Protein AF-L9X088-F1 (afdb_monomer)

Solvent-accessible surface area (backbone atoms only — not comparable to full-atom values): 9930 Å² total; per-residue (Å²): 136,89,83,81,88,82,87,82,79,83,77,86,80,73,77,78,79,77,73,76,74,85,72,82,76,83,83,79,83,68,54,55,69,70,27,63,64,15,52,52,66,61,64,63,47,77,47,45,64,92,79,31,53,67,42,64,57,61,95,87,81,44,58,22,29,28,39,43,80,44,83,53,35,42,53,40,71,59,47,96,81,62,64,67,51,71,48,74,78,41,58,51,56,55,102,59,79,40,50,75,49,55,49,75,40,82,91,76,37,30,35,34,36,34,35,34,35,52,22,42,60,53,92,91,45,103,49,50,49,55,37,37,72,48,75,51,68,39,48,42,29,39,34,33,34,50,100,88,50,78,47,80,47,77,47,71,35,31,42,30,28,43,56,114

Secondary structure (DSSP, 8-state):
---------------------------PPPPGGGSSEEEEE-SEEEE-GGGSEEEEE-TTT-EEEEEEEEEEEEEEE-SSS---EEEEEEEE--SSSSEEEEEEETTTTEEEEEEEEEEEE-TT--SEEEEPPEEEEEEEEEEEE-SS-EEEEEEEEEEEE---

Organism: NCBI:txid1227499

Radius of gyration: 28.18 Å; Cα contacts (8 Å, |Δi|>4): 326; chains: 1; bounding box: 99×40×54 Å

pLDDT: mean 83.47, std 14.55, range [42.59, 96.75]

Nearest PDB structures (foldseek):
  3mvs-assembly1_A  TM=4.705E-01  e=1.121E-01  Mus musculus
  3j9f-assembly1_9  TM=4.957E-01  e=3.262E-01  Homo sapiens
  8q8h-assembly1_D  TM=3.416E-01  e=3.828E-01  Niabella aurantiaca DSM 17617
  3j8f-assembly1_7  TM=4.823E-01  e=2.615E+00  Homo sapiens

Structure (mmCIF, N/CA/C/O backbone):
data_AF-L9X088-F1
#
_entry.id   AF-L9X088-F1
#
loop_
_atom_site.group_PDB
_atom_site.id
_atom_site.type_symbol
_atom_site.label_atom_id
_atom_site.label_alt_id
_atom_site.label_comp_id
_atom_site.label_asym_id
_atom_site.label_entity_id
_atom_site.label_seq_id
_atom_site.pdbx_PDB_ins_code
_atom_site.Cartn_x
_atom_site.Cartn_y
_atom_site.Cartn_z
_atom_site.occupancy
_atom_site.B_iso_or_equiv
_atom_site.auth_seq_id
_atom_site.auth_comp_id
_atom_site.auth_asym_id
_atom_site.auth_atom_id
_atom_site.pdbx_PDB_model_num
ATOM 1 N N . MET A 1 1 ? -78.742 -28.841 10.821 1.00 42.59 1 MET A N 1
ATOM 2 C CA . MET A 1 1 ? -77.970 -28.050 9.841 1.00 42.59 1 MET A CA 1
ATOM 3 C C . MET A 1 1 ? -77.858 -26.651 10.437 1.00 42.59 1 MET A C 1
ATOM 5 O O . MET A 1 1 ? -78.825 -25.916 10.364 1.00 42.59 1 MET A O 1
ATOM 9 N N . LEU A 1 2 ? -76.967 -26.369 11.393 1.00 51.12 2 LEU A N 1
ATOM 10 C CA . LEU A 1 2 ? -75.492 -26.375 11.425 1.00 51.12 2 LEU A CA 1
ATOM 11 C C . LEU A 1 2 ? -74.878 -25.376 10.429 1.00 51.12 2 LEU A C 1
ATOM 13 O O . LEU A 1 2 ? -75.106 -25.527 9.232 1.00 51.12 2 LEU A O 1
ATOM 17 N N . ILE A 1 3 ? -74.070 -24.461 11.002 1.00 46.19 3 ILE A N 1
ATOM 18 C CA . ILE A 1 3 ? -73.019 -23.560 10.463 1.00 46.19 3 ILE A CA 1
ATOM 19 C C . ILE A 1 3 ? -73.383 -22.067 10.690 1.00 46.19 3 ILE A C 1
ATOM 21 O O . ILE A 1 3 ? -74.254 -21.540 10.012 1.00 46.19 3 ILE A O 1
ATOM 25 N N . PHE A 1 4 ? -72.990 -21.452 11.826 1.00 47.22 4 PHE A N 1
ATOM 26 C CA . PHE A 1 4 ? -71.693 -20.773 12.125 1.00 47.22 4 PHE A CA 1
ATOM 27 C C . PHE A 1 4 ? -71.444 -19.567 11.195 1.00 47.22 4 PHE A C 1
ATOM 29 O O . PHE A 1 4 ? -71.410 -19.744 9.989 1.00 47.22 4 PHE A O 1
ATOM 36 N N . GLY A 1 5 ? -71.425 -18.317 11.685 1.00 56.31 5 GLY A N 1
ATOM 37 C CA . GLY A 1 5 ? -70.244 -17.654 12.288 1.00 56.31 5 GLY A CA 1
ATOM 38 C C . GLY A 1 5 ? -69.402 -17.013 11.162 1.00 56.31 5 GLY A C 1
ATOM 39 O O . GLY A 1 5 ? -69.193 -17.654 10.150 1.00 56.31 5 GLY A O 1
ATOM 40 N N . ALA A 1 6 ? -68.910 -15.777 11.173 1.00 54.72 6 ALA A N 1
ATOM 41 C CA . ALA A 1 6 ? -68.511 -14.885 12.244 1.00 54.72 6 ALA A CA 1
ATOM 42 C C . ALA A 1 6 ? -68.543 -13.430 11.731 1.00 54.72 6 ALA A C 1
ATOM 44 O O . ALA A 1 6 ? -68.190 -13.151 10.586 1.00 54.72 6 ALA A O 1
ATOM 45 N N . LEU A 1 7 ? -68.949 -12.505 12.599 1.00 56.19 7 LEU A N 1
ATOM 46 C CA . LEU A 1 7 ? -68.828 -11.065 12.394 1.00 56.19 7 LEU A CA 1
ATOM 47 C C . LEU A 1 7 ? -67.427 -10.655 12.879 1.00 56.19 7 LEU A C 1
ATOM 49 O O . LEU A 1 7 ? -67.175 -10.644 14.082 1.00 56.19 7 LEU A O 1
ATOM 53 N N . VAL A 1 8 ? -66.500 -10.386 11.959 1.00 59.97 8 VAL A N 1
ATOM 54 C CA . VAL A 1 8 ? -65.145 -9.926 12.301 1.00 59.97 8 VAL A CA 1
ATOM 55 C C . VAL A 1 8 ? -65.194 -8.419 12.553 1.00 59.97 8 VAL A C 1
ATOM 57 O O . VAL A 1 8 ? -65.245 -7.620 11.622 1.00 59.97 8 VAL A O 1
ATOM 60 N N . LEU A 1 9 ? -65.202 -8.032 13.828 1.00 54.19 9 LEU A N 1
ATOM 61 C CA . LEU A 1 9 ? -64.927 -6.665 14.265 1.00 54.19 9 LEU A CA 1
ATOM 62 C C . LEU A 1 9 ? -63.411 -6.448 14.238 1.00 54.19 9 LEU A C 1
ATOM 64 O O . LEU A 1 9 ? -62.701 -6.861 15.153 1.00 54.19 9 LEU A O 1
ATOM 68 N N . VAL A 1 10 ? -62.913 -5.800 13.185 1.00 57.94 10 VAL A N 1
ATOM 69 C CA . VAL A 1 10 ? -61.545 -5.270 13.152 1.00 57.94 10 VAL A CA 1
ATOM 70 C C . VAL A 1 10 ? -61.537 -3.967 13.950 1.00 57.94 10 VAL A C 1
ATOM 72 O O . VAL A 1 10 ? -61.790 -2.892 13.416 1.00 57.94 10 VAL A O 1
ATOM 75 N N . ALA A 1 11 ? -61.290 -4.063 15.254 1.00 58.06 11 ALA A N 1
ATOM 76 C CA . ALA A 1 11 ? -60.906 -2.916 16.066 1.00 58.06 11 ALA A CA 1
ATOM 77 C C . ALA A 1 11 ? -59.384 -2.742 15.951 1.00 58.06 11 ALA A C 1
ATOM 79 O O . ALA A 1 11 ? -58.620 -3.332 16.711 1.00 58.06 11 ALA A O 1
ATOM 80 N N . SER A 1 12 ? -58.932 -1.957 14.971 1.00 55.16 12 SER A N 1
ATOM 81 C CA . SER A 1 12 ? -57.536 -1.519 14.876 1.00 55.16 12 SER A CA 1
ATOM 82 C C . SER A 1 12 ? -57.287 -0.373 15.864 1.00 55.16 12 SER A C 1
ATOM 84 O O . SER A 1 12 ? -57.203 0.791 15.482 1.00 55.16 12 SER A O 1
ATOM 86 N N . SER A 1 13 ? -57.208 -0.683 17.155 1.00 60.25 13 SER A N 1
ATOM 87 C CA . SER A 1 13 ? -56.746 0.261 18.180 1.00 60.25 13 SER A CA 1
ATOM 88 C C . SER A 1 13 ? -55.368 -0.165 18.672 1.00 60.25 13 SER A C 1
ATOM 90 O O . SER A 1 13 ? -55.194 -0.588 19.810 1.00 60.25 13 SER A O 1
ATOM 92 N N . GLY A 1 14 ? -54.400 -0.091 17.767 1.00 53.75 14 GLY A N 1
ATOM 93 C CA . GLY A 1 14 ? -52.979 -0.111 18.081 1.00 53.75 14 GLY A CA 1
ATOM 94 C C . GLY A 1 14 ? -52.375 1.171 17.538 1.00 53.75 14 GLY A C 1
ATOM 95 O O . GLY A 1 14 ? -51.671 1.145 16.536 1.00 53.75 14 GLY A O 1
ATOM 96 N N . ALA A 1 15 ? -52.740 2.306 18.136 1.00 61.72 15 ALA A N 1
ATOM 97 C CA . ALA A 1 15 ? -51.960 3.518 17.977 1.00 61.72 15 ALA A CA 1
ATOM 98 C C . ALA A 1 15 ? -50.580 3.199 18.556 1.00 61.72 15 ALA A C 1
ATOM 100 O O . ALA A 1 15 ? -50.445 3.011 19.764 1.00 61.72 15 ALA A O 1
ATOM 101 N N . PHE A 1 16 ? -49.584 3.048 17.687 1.00 59.62 16 PHE A N 1
ATOM 102 C CA . PHE A 1 16 ? -48.200 3.142 18.111 1.00 59.62 16 PHE A CA 1
ATOM 103 C C . PHE A 1 16 ? -48.039 4.559 18.645 1.00 59.62 16 PHE A C 1
ATOM 105 O O . PHE A 1 16 ? -47.981 5.522 17.882 1.00 59.62 16 PHE A O 1
ATOM 112 N N . ASP A 1 17 ? -48.080 4.682 19.967 1.00 52.75 17 ASP A N 1
ATOM 113 C CA . ASP A 1 17 ? -47.641 5.871 20.669 1.00 52.75 17 ASP A CA 1
ATOM 114 C C . ASP A 1 17 ? -46.130 5.947 20.444 1.00 52.75 17 ASP A C 1
ATOM 116 O O . ASP A 1 17 ? -45.329 5.368 21.180 1.00 52.75 17 ASP A O 1
ATOM 120 N N . ALA A 1 18 ? -45.753 6.555 19.316 1.00 56.19 18 ALA A N 1
ATOM 121 C CA . ALA A 1 18 ? -44.396 6.958 19.011 1.00 56.19 18 ALA A CA 1
ATOM 122 C C . ALA A 1 18 ? -44.032 8.073 19.991 1.00 56.19 18 ALA A C 1
ATOM 124 O O . ALA A 1 18 ? -43.968 9.252 19.653 1.00 56.19 18 ALA A O 1
ATOM 125 N N . THR A 1 19 ? -43.807 7.682 21.240 1.00 57.34 19 THR A N 1
ATOM 126 C CA . THR A 1 19 ? -42.997 8.452 22.164 1.00 57.34 19 THR A CA 1
ATOM 127 C C . THR A 1 19 ? -41.610 8.447 21.547 1.00 57.34 19 THR A C 1
ATOM 129 O O . THR A 1 19 ? -40.842 7.500 21.702 1.00 57.34 19 THR A O 1
ATOM 132 N N . SER A 1 20 ? -41.333 9.474 20.740 1.00 58.06 20 SER A N 1
ATOM 133 C CA . SER A 1 20 ? -40.011 9.754 20.209 1.00 58.06 20 SER A CA 1
ATOM 134 C C . SER A 1 20 ? -39.110 10.028 21.409 1.00 58.06 20 SER A C 1
ATOM 136 O O . SER A 1 20 ? -39.004 11.154 21.895 1.00 58.06 20 SER A O 1
ATOM 138 N N . ALA A 1 21 ? -38.528 8.969 21.963 1.00 65.62 21 ALA A N 1
ATOM 139 C CA . ALA A 1 21 ? -37.384 9.096 22.831 1.00 65.62 21 ALA A CA 1
ATOM 140 C C . ALA A 1 21 ? -36.287 9.686 21.949 1.00 65.62 21 ALA A C 1
ATOM 142 O O . ALA A 1 21 ? -35.750 9.000 21.082 1.00 65.62 21 ALA A O 1
ATOM 143 N N . ASP A 1 22 ? -36.049 10.981 22.127 1.00 60.69 22 ASP A N 1
ATOM 144 C CA . ASP A 1 22 ? -35.014 11.758 21.461 1.00 60.69 22 ASP A CA 1
ATOM 145 C C . ASP A 1 22 ? -33.649 11.238 21.933 1.00 60.69 22 ASP A C 1
ATOM 147 O O . ASP A 1 22 ? -33.023 11.740 22.863 1.00 60.69 22 ASP A O 1
ATOM 151 N N . ARG A 1 23 ? -33.261 10.090 21.380 1.00 66.25 23 ARG A N 1
ATOM 152 C CA . ARG A 1 23 ? -31.938 9.495 21.504 1.00 66.25 23 ARG A CA 1
ATOM 153 C C . ARG A 1 23 ? -31.202 9.839 20.222 1.00 66.25 23 ARG A C 1
ATOM 155 O O . ARG A 1 23 ? -30.965 8.971 19.388 1.00 66.25 23 ARG A O 1
ATOM 162 N N . GLY A 1 24 ? -30.917 11.125 20.041 1.00 68.31 24 GLY A N 1
ATOM 163 C CA . GLY A 1 24 ? -29.976 11.560 19.022 1.00 68.31 24 GLY A CA 1
ATOM 164 C C . GLY A 1 24 ? -28.621 10.939 19.336 1.00 68.31 24 GLY A C 1
ATOM 165 O O . GLY A 1 24 ? -27.978 11.318 20.311 1.00 68.31 24 GLY A O 1
ATOM 166 N N . VAL A 1 25 ? -28.219 9.942 18.554 1.00 76.50 25 VAL A N 1
ATOM 167 C CA . VAL A 1 25 ? -26.835 9.476 18.530 1.00 76.50 25 VAL A CA 1
ATOM 168 C C . VAL A 1 25 ? -26.123 10.389 17.542 1.00 76.50 25 VAL A C 1
ATOM 170 O O . VAL A 1 25 ? -26.470 10.408 16.361 1.00 76.50 25 VAL A O 1
ATOM 173 N N . GLY A 1 26 ? -25.200 11.211 18.039 1.00 73.38 26 GLY A N 1
ATOM 174 C CA . GLY A 1 26 ? -24.280 11.940 17.175 1.00 73.38 26 GLY A CA 1
ATOM 175 C C . GLY A 1 26 ? -23.312 10.934 16.572 1.00 73.38 26 GLY A C 1
ATOM 176 O O . GLY A 1 26 ? -22.634 10.231 17.316 1.00 73.38 26 GLY A O 1
ATOM 177 N N . ILE A 1 27 ? -23.303 10.822 15.248 1.00 74.75 27 ILE A N 1
ATOM 178 C CA . ILE A 1 27 ? -22.261 10.094 14.529 1.00 74.75 27 ILE A CA 1
ATOM 179 C C . ILE A 1 27 ? -21.203 11.138 14.198 1.00 74.75 27 ILE A C 1
ATOM 181 O O . ILE A 1 27 ? -21.466 12.060 13.426 1.00 74.75 27 ILE A O 1
ATOM 185 N N . GLU A 1 28 ? -20.046 11.021 14.832 1.00 79.31 28 GLU A N 1
ATOM 186 C CA . GLU A 1 28 ? -18.859 11.796 14.494 1.00 79.31 28 GLU A CA 1
ATOM 187 C C . GLU A 1 28 ? -17.928 10.877 13.702 1.00 79.31 28 GLU A C 1
ATOM 189 O O . GLU A 1 28 ? -17.741 9.716 14.059 1.00 79.31 28 GLU A O 1
ATOM 194 N N . THR A 1 29 ? -17.410 11.373 12.583 1.00 83.56 29 THR A N 1
ATOM 195 C CA . THR A 1 29 ? -16.406 10.672 11.777 1.00 83.56 29 THR A CA 1
ATOM 196 C C . THR A 1 29 ? -15.025 11.095 12.261 1.00 83.56 29 THR A C 1
ATOM 198 O O . THR A 1 29 ? -14.762 12.298 12.329 1.00 83.56 29 THR A O 1
ATOM 201 N N . ALA A 1 30 ? -14.163 10.135 12.586 1.00 85.44 30 ALA A N 1
ATOM 202 C CA . ALA A 1 30 ? -12.740 10.383 12.813 1.00 85.44 30 ALA A CA 1
ATOM 203 C C . ALA A 1 30 ? -11.991 10.455 11.470 1.00 85.44 30 ALA A C 1
ATOM 205 O O . ALA A 1 30 ? -12.478 9.933 10.464 1.00 85.44 30 ALA A O 1
ATOM 206 N N . SER A 1 31 ? -10.842 11.130 11.450 1.00 88.56 31 SER A N 1
ATOM 207 C CA . SER A 1 31 ? -9.847 11.009 10.377 1.00 88.56 31 SER A CA 1
ATOM 208 C C . SER A 1 31 ? -9.211 9.617 10.399 1.00 88.56 31 SER A C 1
ATOM 210 O O . SER A 1 31 ? -9.257 8.936 11.422 1.00 88.56 31 SER A O 1
ATOM 212 N N . ASP A 1 32 ? -8.598 9.214 9.284 1.00 88.38 32 ASP A N 1
ATOM 213 C CA . ASP A 1 32 ? -7.923 7.914 9.164 1.00 88.38 32 ASP A CA 1
ATOM 214 C C . ASP A 1 32 ? -6.831 7.727 10.228 1.00 88.38 32 ASP A C 1
ATOM 216 O O . ASP A 1 32 ? -6.711 6.638 10.763 1.00 88.38 32 ASP A O 1
ATOM 220 N N . GLU A 1 33 ? -6.108 8.784 10.608 1.00 86.62 33 GLU A N 1
ATOM 221 C CA . GLU A 1 33 ? -5.083 8.754 11.669 1.00 86.62 33 GLU A CA 1
ATOM 222 C C . GLU A 1 33 ? -5.656 8.547 13.087 1.00 86.62 33 GLU A C 1
ATOM 224 O O . GLU A 1 33 ? -5.001 7.958 13.942 1.00 86.62 33 GLU A O 1
ATOM 229 N N . ASP A 1 34 ? -6.893 8.998 13.330 1.00 87.50 34 ASP A N 1
ATOM 230 C CA . ASP A 1 34 ? -7.561 8.966 14.642 1.00 87.50 34 ASP A CA 1
ATOM 231 C C . ASP A 1 34 ? -8.621 7.848 14.740 1.00 87.50 34 ASP A C 1
ATOM 233 O O . ASP A 1 34 ? -9.347 7.736 15.737 1.00 87.50 34 ASP A O 1
ATOM 237 N N . ALA A 1 35 ? -8.770 7.033 13.694 1.00 92.25 35 ALA A N 1
ATOM 238 C CA . ALA A 1 35 ? -9.654 5.877 13.698 1.00 92.25 35 ALA A CA 1
ATOM 239 C C . ALA A 1 35 ? -9.114 4.781 14.633 1.00 92.25 35 ALA A C 1
ATOM 241 O O . ALA A 1 35 ? -7.953 4.798 15.033 1.00 92.25 35 ALA A O 1
ATOM 242 N N . LEU A 1 36 ? -9.961 3.804 14.987 1.00 92.50 36 LEU A N 1
ATOM 243 C CA . LEU A 1 36 ? -9.540 2.657 15.811 1.00 92.50 36 LEU A CA 1
ATOM 244 C C . LEU A 1 36 ? -8.382 1.878 15.170 1.00 92.50 36 LEU A C 1
ATOM 246 O O . LEU A 1 36 ? -7.510 1.395 15.885 1.00 92.50 36 LEU A O 1
ATOM 250 N N . LEU A 1 37 ? -8.381 1.805 13.840 1.00 94.69 37 LEU A N 1
ATOM 251 C CA . LEU A 1 37 ? -7.235 1.412 13.039 1.00 94.69 37 LEU A CA 1
ATOM 252 C C . LEU A 1 37 ? -6.749 2.653 12.285 1.00 94.69 37 LEU A C 1
ATOM 254 O O . LEU A 1 37 ? -7.415 3.102 11.353 1.00 94.69 37 LEU A O 1
ATOM 258 N N . GLY A 1 38 ? -5.633 3.208 12.744 1.00 95.12 38 GLY A N 1
ATOM 259 C CA . GLY A 1 38 ? -4.921 4.317 12.131 1.00 95.12 38 GLY A CA 1
ATOM 260 C C . GLY A 1 38 ? -4.286 3.908 10.805 1.00 95.12 38 GLY A C 1
ATOM 261 O O . GLY A 1 38 ? -3.682 2.838 10.732 1.00 95.12 38 GLY A O 1
ATOM 262 N N . LEU A 1 39 ? -4.403 4.748 9.774 1.00 95.94 39 LEU A N 1
ATOM 263 C CA . LEU A 1 39 ? -3.722 4.558 8.488 1.00 95.94 39 LEU A CA 1
ATOM 264 C C . LEU A 1 39 ? -2.866 5.786 8.147 1.00 95.94 39 LEU A C 1
ATOM 266 O O . LEU A 1 39 ? -3.384 6.903 8.099 1.00 95.94 39 LEU A O 1
ATOM 270 N N . GLU A 1 40 ? -1.589 5.571 7.837 1.00 96.06 40 GLU A N 1
ATOM 271 C CA . GLU A 1 40 ? -0.693 6.576 7.251 1.00 96.06 40 GLU A CA 1
ATOM 272 C C . GLU A 1 40 ? -0.213 6.075 5.883 1.00 96.06 40 GLU A C 1
ATOM 274 O O . GLU A 1 40 ? 0.401 5.015 5.783 1.00 96.06 40 GLU A O 1
ATOM 279 N N . TYR A 1 41 ? -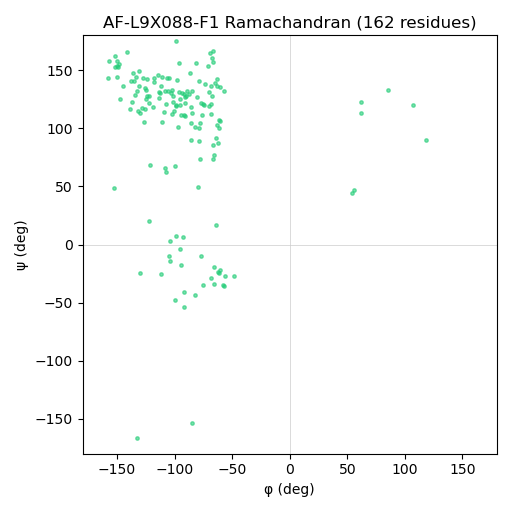0.535 6.811 4.817 1.00 95.38 41 TYR A N 1
ATOM 280 C CA . TYR A 1 41 ? -0.183 6.448 3.443 1.00 95.38 41 TYR A CA 1
ATOM 281 C C . TYR A 1 41 ? -0.152 7.676 2.534 1.00 95.38 41 TYR A C 1
ATOM 283 O O . TYR A 1 41 ? -0.804 8.689 2.810 1.00 95.38 41 TYR A O 1
ATOM 291 N N . ASP A 1 42 ? 0.567 7.560 1.420 1.00 95.94 42 ASP A N 1
ATOM 292 C CA . ASP A 1 42 ? 0.499 8.524 0.330 1.00 95.94 42 ASP A CA 1
ATOM 293 C C . ASP A 1 42 ? -0.537 8.058 -0.705 1.00 95.94 42 ASP A C 1
ATOM 295 O O . ASP A 1 42 ? -0.498 6.938 -1.205 1.00 95.94 42 ASP A O 1
ATOM 299 N N . GLU A 1 43 ? -1.456 8.941 -1.108 1.00 94.12 43 GLU A N 1
ATOM 300 C CA . GLU A 1 43 ? -2.447 8.614 -2.152 1.00 94.12 43 GLU A CA 1
ATOM 301 C C . GLU A 1 43 ? -1.786 8.264 -3.500 1.00 94.12 43 GLU A C 1
ATOM 303 O O . GLU A 1 43 ? -2.400 7.649 -4.377 1.00 94.12 43 GLU A O 1
ATOM 308 N N . THR A 1 44 ? -0.546 8.715 -3.716 1.00 96.38 44 THR A N 1
ATOM 309 C CA . THR A 1 44 ? 0.209 8.481 -4.947 1.00 96.38 44 THR A CA 1
ATOM 310 C C . THR A 1 44 ? 1.671 8.164 -4.661 1.00 96.38 44 THR A C 1
ATOM 312 O O . THR A 1 44 ? 2.424 9.042 -4.239 1.00 96.38 44 THR A O 1
ATOM 315 N N . HIS A 1 45 ? 2.094 6.953 -5.018 1.00 95.50 45 HIS A N 1
ATOM 316 C CA . HIS A 1 45 ? 3.483 6.509 -4.973 1.00 95.50 45 HIS A CA 1
ATOM 317 C C . HIS A 1 45 ? 4.143 6.686 -6.342 1.00 95.50 45 HIS A C 1
ATOM 319 O O . HIS A 1 45 ? 3.651 6.208 -7.366 1.00 95.50 45 HIS A O 1
ATOM 325 N N . GLN A 1 46 ? 5.266 7.404 -6.365 1.00 96.00 46 GLN A N 1
ATOM 326 C CA . GLN A 1 46 ? 6.029 7.680 -7.581 1.00 96.00 46 GLN A CA 1
ATOM 327 C C . GLN A 1 46 ? 7.257 6.776 -7.648 1.00 96.00 46 GLN A C 1
ATOM 329 O O . GLN A 1 46 ? 8.211 6.953 -6.894 1.00 96.00 46 GLN A O 1
ATOM 334 N N . LEU A 1 47 ? 7.250 5.856 -8.606 1.00 95.25 47 LEU A N 1
ATOM 335 C CA . LEU A 1 47 ? 8.339 4.936 -8.890 1.00 95.25 47 LEU A CA 1
ATOM 336 C C . LEU A 1 47 ? 9.259 5.572 -9.932 1.00 95.25 47 LEU A C 1
ATOM 338 O O . LEU A 1 47 ? 8.879 5.765 -11.088 1.00 95.25 47 LEU A O 1
ATOM 342 N N . VAL A 1 48 ? 10.470 5.937 -9.520 1.00 94.56 48 VAL A N 1
ATOM 343 C CA . VAL A 1 48 ? 11.512 6.509 -10.390 1.00 94.56 48 VAL A CA 1
ATOM 344 C C . VAL A 1 48 ? 12.585 5.459 -10.664 1.00 94.56 48 VAL A C 1
ATOM 346 O O . VAL A 1 48 ? 12.926 4.682 -9.771 1.00 94.56 48 VAL A O 1
ATOM 349 N N . SER A 1 49 ? 13.150 5.411 -11.874 1.00 88.38 49 SER A N 1
ATOM 350 C CA . SER A 1 49 ? 14.113 4.354 -12.256 1.00 88.38 49 SER A CA 1
ATOM 351 C C . SER A 1 49 ? 15.330 4.262 -11.329 1.00 88.38 49 SER A C 1
ATOM 353 O O . SER A 1 49 ? 15.904 3.192 -11.158 1.00 88.38 49 SER A O 1
ATOM 355 N N . THR A 1 50 ? 15.716 5.370 -10.683 1.00 91.69 50 THR A N 1
ATOM 356 C CA . THR A 1 50 ? 16.877 5.429 -9.783 1.00 91.69 50 THR A CA 1
ATOM 357 C C . THR A 1 50 ? 16.714 4.582 -8.527 1.00 91.69 50 THR A C 1
ATOM 359 O O . THR A 1 50 ? 17.717 4.297 -7.872 1.00 91.69 50 THR A O 1
ATOM 362 N N . ASN A 1 51 ? 15.474 4.226 -8.186 1.00 89.31 51 ASN A N 1
ATOM 363 C CA . ASN A 1 51 ? 15.133 3.429 -7.012 1.00 89.31 51 ASN A CA 1
ATOM 364 C C . ASN A 1 51 ? 14.794 1.974 -7.371 1.00 89.31 51 ASN A C 1
ATOM 366 O O . ASN A 1 51 ? 14.759 1.141 -6.475 1.00 89.31 51 ASN A O 1
ATOM 370 N N . GLY A 1 52 ? 14.558 1.679 -8.654 1.00 88.19 52 GLY A N 1
ATOM 371 C CA . GLY A 1 52 ? 14.150 0.355 -9.118 1.00 88.19 52 GLY A CA 1
ATOM 372 C C . GLY A 1 52 ? 15.317 -0.491 -9.617 1.00 88.19 52 GLY A C 1
ATOM 373 O O . GLY A 1 52 ? 16.347 0.020 -10.071 1.00 88.19 52 GLY A O 1
ATOM 374 N N . GLU A 1 53 ? 15.140 -1.808 -9.592 1.00 91.19 53 GLU A N 1
ATOM 375 C CA . GLU A 1 53 ? 16.083 -2.753 -10.180 1.00 91.19 53 GLU A CA 1
ATOM 376 C C . GLU A 1 53 ? 15.655 -3.102 -11.607 1.00 91.19 53 GLU A C 1
ATOM 378 O O . GLU A 1 53 ? 14.638 -3.742 -11.858 1.00 91.19 53 GLU A O 1
ATOM 383 N N . GLY A 1 54 ? 16.439 -2.649 -12.585 1.00 88.00 54 GLY A N 1
ATOM 384 C CA . GLY A 1 54 ? 16.156 -2.913 -13.989 1.00 88.00 54 GLY A CA 1
ATOM 385 C C . GLY A 1 54 ? 16.472 -4.363 -14.382 1.00 88.00 54 GLY A C 1
ATOM 386 O O . GLY A 1 54 ? 17.632 -4.785 -14.355 1.00 88.00 54 GLY A O 1
ATOM 387 N N . SER A 1 55 ? 15.462 -5.097 -14.842 1.00 88.19 55 SER A N 1
ATOM 388 C CA . SER A 1 55 ? 15.544 -6.494 -15.271 1.00 88.19 55 SER A CA 1
ATOM 389 C C . SER A 1 55 ? 15.047 -6.655 -16.711 1.00 88.19 55 SER A C 1
ATOM 391 O O . SER A 1 55 ? 14.108 -5.998 -17.154 1.00 88.19 55 SER A O 1
ATOM 393 N N . CYS A 1 56 ? 15.690 -7.534 -17.483 1.00 86.12 56 CYS A N 1
ATOM 394 C CA . CYS A 1 56 ? 15.239 -7.901 -18.827 1.00 86.12 56 CYS A CA 1
ATOM 395 C C . CYS A 1 56 ? 15.155 -9.422 -18.927 1.00 86.12 56 CYS A C 1
ATOM 397 O O . CYS A 1 56 ? 16.174 -10.119 -18.845 1.00 86.12 56 CYS A O 1
ATOM 399 N N . THR A 1 57 ? 13.956 -9.954 -19.158 1.00 79.38 57 THR A N 1
ATOM 400 C CA . THR A 1 57 ? 13.746 -11.399 -19.282 1.00 79.38 57 THR A CA 1
ATOM 401 C C . THR A 1 57 ? 13.625 -11.787 -20.754 1.00 79.38 57 THR A C 1
ATOM 403 O O . THR A 1 57 ? 12.777 -11.287 -21.475 1.00 79.38 57 THR A O 1
ATOM 406 N N . GLY A 1 58 ? 14.480 -12.698 -21.240 1.00 68.00 58 GLY A N 1
ATOM 407 C CA . GLY A 1 58 ? 14.370 -13.279 -22.589 1.00 68.00 58 GLY A CA 1
ATOM 408 C C . GLY A 1 58 ? 15.418 -12.802 -23.607 1.00 68.00 58 GLY A C 1
ATOM 409 O O . GLY A 1 58 ? 15.498 -11.642 -23.985 1.00 68.00 58 GLY A O 1
ATOM 410 N N . PHE A 1 59 ? 16.200 -13.750 -24.135 1.00 53.88 59 PHE A N 1
ATOM 411 C CA . PHE A 1 59 ? 17.345 -13.488 -25.024 1.00 53.88 59 PHE A CA 1
ATOM 412 C C . PHE A 1 59 ? 16.965 -13.147 -26.486 1.00 53.88 59 PHE A C 1
ATOM 414 O O . PHE A 1 59 ? 17.838 -12.788 -27.271 1.00 53.88 59 PHE A O 1
ATOM 421 N N . ILE A 1 60 ? 15.691 -13.311 -26.891 1.00 57.72 60 ILE A N 1
ATOM 422 C CA . ILE A 1 60 ? 15.252 -13.171 -28.303 1.00 57.72 60 ILE A CA 1
ATOM 423 C C . ILE A 1 60 ? 14.025 -12.245 -28.504 1.00 57.72 60 ILE A C 1
ATOM 425 O O . ILE A 1 60 ? 13.866 -11.692 -29.586 1.00 57.72 60 ILE A O 1
ATOM 429 N N . ILE A 1 61 ? 13.163 -12.031 -27.506 1.00 63.22 61 ILE A N 1
ATOM 430 C CA . ILE A 1 61 ? 12.030 -11.075 -27.565 1.00 63.22 61 ILE A CA 1
ATOM 431 C C . ILE A 1 61 ? 11.738 -10.599 -26.134 1.00 63.22 61 ILE A C 1
ATOM 433 O O . ILE A 1 61 ? 10.627 -10.751 -25.637 1.00 63.22 61 ILE A O 1
ATOM 437 N N . GLY A 1 62 ? 12.777 -10.189 -25.409 1.00 64.44 62 GLY A N 1
ATOM 438 C CA . GLY A 1 62 ? 12.623 -9.928 -23.985 1.00 64.44 62 GLY A CA 1
ATOM 439 C C . GLY A 1 62 ? 11.857 -8.646 -23.691 1.00 64.44 62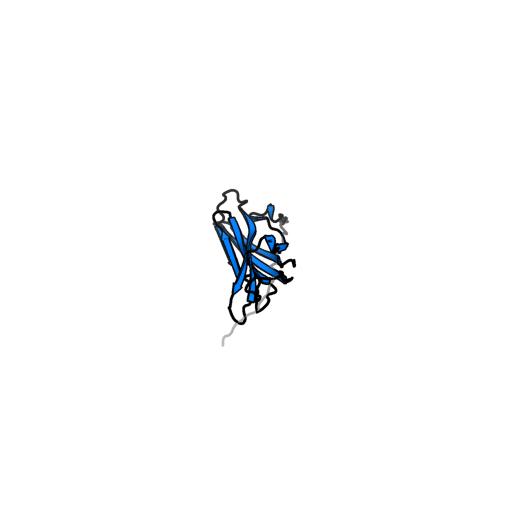 GLY A C 1
ATOM 440 O O . GLY A 1 62 ? 12.088 -7.637 -24.361 1.00 64.44 62 GLY A O 1
ATOM 441 N N . SER A 1 63 ? 10.961 -8.695 -22.706 1.00 83.25 63 SER A N 1
ATOM 442 C CA . SER A 1 63 ? 10.450 -7.502 -22.035 1.00 83.25 63 SER A CA 1
ATOM 443 C C . SER A 1 63 ? 11.493 -7.038 -21.019 1.00 83.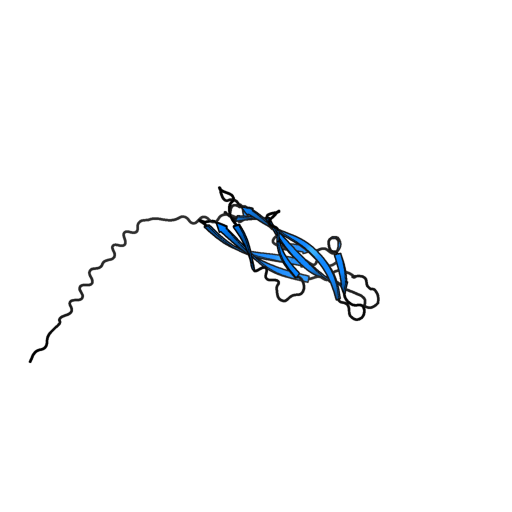25 63 SER A C 1
ATOM 445 O O . SER A 1 63 ? 12.169 -7.850 -20.379 1.00 83.25 63 SER A O 1
ATOM 447 N N . CYS A 1 64 ? 11.663 -5.724 -20.922 1.00 89.88 64 CYS A N 1
ATOM 448 C CA . CYS A 1 64 ? 12.444 -5.097 -19.869 1.00 89.88 64 CYS A CA 1
ATOM 449 C C . CYS A 1 64 ? 11.485 -4.341 -18.959 1.00 89.88 64 CYS A C 1
ATOM 451 O O . CYS A 1 64 ? 10.506 -3.762 -19.437 1.00 89.88 64 CYS A O 1
ATOM 453 N N . ALA A 1 65 ? 11.790 -4.337 -17.673 1.00 92.88 65 ALA A N 1
ATOM 454 C CA . ALA A 1 65 ? 11.039 -3.601 -16.681 1.00 92.88 65 ALA A CA 1
ATOM 455 C C . ALA A 1 65 ? 11.936 -3.215 -15.501 1.00 92.88 65 ALA A C 1
ATOM 457 O O . ALA A 1 65 ? 13.021 -3.774 -15.333 1.00 92.88 65 ALA A O 1
ATOM 458 N N . PHE A 1 66 ? 11.486 -2.248 -14.715 1.00 94.00 66 PHE A N 1
ATOM 459 C CA . PHE A 1 66 ? 12.057 -1.916 -13.417 1.00 94.00 66 PHE A CA 1
ATOM 460 C C . PHE A 1 66 ? 11.181 -2.519 -12.331 1.00 94.00 66 PHE A C 1
ATOM 462 O O . PHE A 1 66 ? 9.968 -2.327 -12.352 1.00 94.00 66 PHE A O 1
ATOM 469 N N . GLU A 1 67 ? 11.796 -3.259 -11.422 1.00 94.56 67 GLU A N 1
ATOM 470 C CA . GLU A 1 67 ? 11.136 -3.889 -10.281 1.00 94.56 67 GLU A CA 1
ATOM 471 C C . GLU A 1 67 ? 11.324 -3.016 -9.031 1.00 94.56 67 GLU A C 1
ATOM 473 O O . GLU A 1 67 ? 12.387 -2.412 -8.844 1.00 94.56 67 GLU A O 1
ATOM 478 N N . TYR A 1 68 ? 10.282 -2.932 -8.205 1.00 95.25 68 TYR A N 1
ATOM 479 C CA . TYR A 1 68 ? 10.215 -2.115 -6.994 1.00 95.25 68 TYR A CA 1
ATOM 480 C C . TYR A 1 68 ? 9.599 -2.906 -5.841 1.00 95.25 68 TYR A C 1
ATOM 482 O O . TYR A 1 68 ? 8.694 -3.711 -6.057 1.00 95.25 68 TYR A O 1
ATOM 490 N N . GLU A 1 69 ? 10.053 -2.610 -4.627 1.00 95.38 69 GLU A N 1
ATOM 491 C CA . GLU A 1 69 ? 9.453 -3.038 -3.361 1.00 95.38 69 GLU A CA 1
ATOM 492 C C . GLU A 1 69 ? 9.214 -1.769 -2.534 1.00 95.38 69 GLU A C 1
ATOM 494 O O . GLU A 1 69 ? 10.168 -1.048 -2.236 1.00 95.38 69 GLU A O 1
ATOM 499 N N . GLU A 1 70 ? 7.956 -1.453 -2.222 1.00 95.56 70 GLU A N 1
ATOM 500 C CA . GLU A 1 70 ? 7.589 -0.211 -1.528 1.00 95.56 70 GLU A CA 1
ATOM 501 C C . GLU A 1 70 ? 6.608 -0.467 -0.379 1.00 95.56 70 GLU A C 1
ATOM 503 O O . GLU A 1 70 ? 5.681 -1.274 -0.492 1.00 95.56 70 GLU A O 1
ATOM 508 N N . ASP A 1 71 ? 6.773 0.303 0.693 1.00 96.00 71 ASP A N 1
ATOM 509 C CA . ASP A 1 71 ? 5.810 0.419 1.786 1.00 96.00 71 ASP A CA 1
ATOM 510 C C . ASP A 1 71 ? 4.655 1.323 1.323 1.00 96.00 71 ASP A C 1
ATOM 512 O O . ASP A 1 71 ? 4.877 2.472 0.938 1.00 96.00 71 ASP A O 1
ATOM 516 N N . LEU A 1 72 ? 3.420 0.818 1.343 1.00 94.69 72 LEU A N 1
ATOM 517 C CA . LEU A 1 72 ? 2.237 1.535 0.851 1.00 94.69 72 LEU A CA 1
ATOM 518 C C . LEU A 1 72 ? 1.428 2.169 1.971 1.00 94.69 72 LEU A C 1
ATOM 520 O O . LEU A 1 72 ? 1.023 3.322 1.870 1.00 94.69 72 LEU A O 1
ATOM 524 N N . ILE A 1 73 ? 1.145 1.398 3.021 1.00 96.06 73 ILE A N 1
ATOM 525 C CA . ILE A 1 73 ? 0.290 1.836 4.126 1.00 96.06 73 ILE A CA 1
ATOM 526 C C . ILE A 1 73 ? 0.923 1.397 5.438 1.00 96.06 73 ILE A C 1
ATOM 528 O O . ILE A 1 73 ? 1.108 0.203 5.660 1.00 96.06 73 ILE A O 1
ATOM 532 N N . HIS A 1 74 ? 1.190 2.341 6.332 1.00 96.75 74 HIS A N 1
ATOM 533 C CA . HIS A 1 74 ? 1.516 2.052 7.724 1.00 96.75 74 HIS A CA 1
ATOM 534 C C . HIS A 1 74 ? 0.235 1.991 8.559 1.00 96.75 74 HIS A C 1
ATOM 536 O O . HIS A 1 74 ? -0.627 2.869 8.467 1.00 96.75 74 HIS A O 1
ATOM 542 N N . LEU A 1 75 ? 0.108 0.939 9.364 1.00 95.38 75 LEU A N 1
ATOM 543 C CA . LEU A 1 75 ? -1.072 0.635 10.166 1.00 95.38 75 LEU A CA 1
ATOM 544 C C . LEU A 1 75 ? -0.768 0.886 11.645 1.00 95.38 75 LE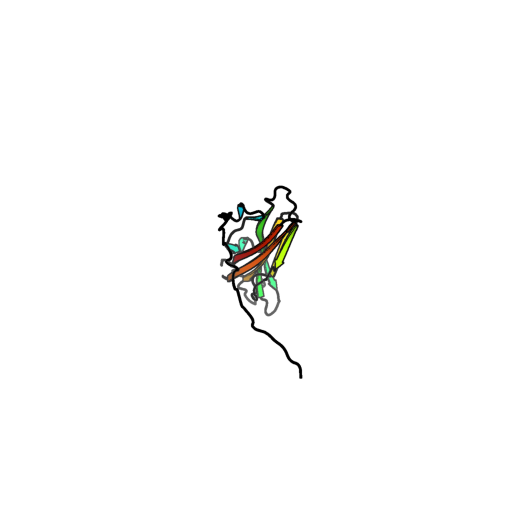U A C 1
ATOM 546 O O . LEU A 1 75 ? 0.239 0.412 12.173 1.00 95.38 75 LEU A O 1
ATOM 550 N N . GLU A 1 76 ? -1.659 1.588 12.341 1.00 95.25 76 GLU A N 1
ATOM 551 C CA . GLU A 1 76 ? -1.554 1.818 13.784 1.00 95.25 76 GLU A CA 1
ATOM 552 C C . GLU A 1 76 ? -2.799 1.308 14.519 1.00 95.25 76 GLU A C 1
ATOM 554 O O . GLU A 1 76 ? -3.916 1.755 14.281 1.00 95.25 76 GLU A O 1
ATOM 559 N N . ASP A 1 77 ? -2.621 0.383 15.465 1.00 93.44 77 ASP A N 1
ATOM 560 C CA . ASP A 1 77 ? -3.701 -0.005 16.373 1.00 93.44 77 ASP A CA 1
ATOM 561 C C . ASP A 1 77 ? -3.872 1.056 17.477 1.00 93.44 77 ASP A C 1
ATOM 563 O O . ASP A 1 77 ? -3.087 1.147 18.433 1.00 93.44 77 ASP A O 1
ATOM 567 N N . ASN A 1 78 ? -4.931 1.854 17.332 1.00 92.56 78 ASN A N 1
ATOM 568 C CA . ASN A 1 78 ? -5.312 2.928 18.245 1.00 92.56 78 ASN A CA 1
ATOM 569 C C . ASN A 1 78 ? -6.304 2.473 19.326 1.00 92.56 78 ASN A C 1
ATOM 571 O O . ASN A 1 78 ? -6.810 3.294 20.103 1.00 92.56 78 ASN A O 1
ATOM 575 N N . THR A 1 79 ? -6.607 1.176 19.416 1.00 90.19 79 THR A N 1
ATOM 576 C CA . THR A 1 79 ? -7.411 0.651 20.517 1.00 90.19 79 THR A CA 1
ATOM 577 C C . THR A 1 79 ? -6.661 0.767 21.845 1.00 90.19 79 THR A C 1
ATOM 579 O O . THR A 1 79 ? -5.434 0.859 21.926 1.00 90.19 79 THR A O 1
ATOM 582 N N . VAL A 1 80 ? -7.421 0.782 22.942 1.00 88.75 80 VAL A N 1
ATOM 583 C CA . VAL A 1 80 ? -6.843 0.900 24.289 1.00 88.75 80 VAL A CA 1
ATOM 584 C C . VAL A 1 80 ? -5.995 -0.326 24.640 1.00 88.75 80 VAL A C 1
ATOM 586 O O . VAL A 1 80 ? -5.002 -0.192 25.357 1.00 88.75 80 VAL A O 1
ATOM 589 N N . GLU A 1 81 ? -6.397 -1.504 24.160 1.00 88.38 81 GLU A N 1
ATOM 590 C CA . GLU A 1 81 ? -5.771 -2.787 24.493 1.00 88.38 81 GLU A CA 1
ATOM 591 C C . GLU A 1 81 ? -4.710 -3.222 23.472 1.00 88.38 81 GLU A C 1
ATOM 593 O O . GLU A 1 81 ? -3.822 -3.990 23.846 1.00 88.38 81 GLU A O 1
ATOM 598 N N . ARG A 1 82 ? -4.711 -2.632 22.265 1.00 85.38 82 ARG A N 1
ATOM 599 C CA . ARG A 1 82 ? -3.778 -2.922 21.164 1.00 85.38 82 ARG A CA 1
ATOM 600 C C . ARG A 1 82 ? -3.772 -4.396 20.767 1.00 85.38 82 ARG A C 1
ATOM 602 O O . ARG A 1 82 ? -2.718 -5.034 20.716 1.00 85.38 82 ARG A O 1
ATOM 609 N N . ASP A 1 83 ? -4.969 -4.939 20.618 1.00 90.62 83 ASP A N 1
ATOM 610 C CA . ASP A 1 83 ? -5.235 -6.353 20.400 1.00 90.62 83 ASP A CA 1
ATOM 611 C C . ASP A 1 83 ? -6.021 -6.620 19.111 1.00 90.62 83 ASP A C 1
ATOM 613 O O . ASP A 1 83 ? -6.627 -7.682 18.978 1.00 90.62 83 ASP A O 1
ATOM 617 N N . LEU A 1 84 ? -6.019 -5.675 18.164 1.00 91.94 84 LEU A N 1
ATOM 618 C CA . LEU A 1 84 ? -6.587 -5.922 16.848 1.00 91.94 84 LEU A CA 1
ATOM 619 C C . LEU A 1 84 ? -5.720 -6.931 16.090 1.00 91.94 84 LEU A C 1
ATOM 621 O O . LEU A 1 84 ? -4.549 -6.684 15.803 1.00 91.94 84 LEU A O 1
ATOM 625 N N . ASP A 1 85 ? -6.328 -8.050 15.708 1.00 93.50 85 ASP A N 1
ATOM 626 C CA . ASP A 1 85 ? -5.787 -8.925 14.676 1.00 93.50 85 ASP A CA 1
ATOM 627 C C . ASP A 1 85 ? -6.049 -8.251 13.324 1.00 93.50 85 ASP A C 1
ATOM 629 O O . ASP A 1 85 ? -7.205 -7.983 12.997 1.00 93.50 85 ASP A O 1
ATOM 633 N N . ILE A 1 86 ? -4.998 -7.959 12.555 1.00 94.00 86 ILE A N 1
ATOM 634 C CA . ILE A 1 86 ? -5.083 -7.261 11.263 1.00 94.00 86 ILE A CA 1
ATOM 635 C C . ILE A 1 86 ? -4.701 -8.226 10.139 1.00 94.00 86 ILE A C 1
ATOM 637 O O . ILE A 1 86 ? -3.731 -8.971 10.262 1.00 94.00 86 ILE A O 1
ATOM 641 N N . TRP A 1 87 ? -5.448 -8.223 9.037 1.00 93.75 87 TRP A N 1
ATOM 642 C CA . TRP A 1 87 ? -5.132 -9.012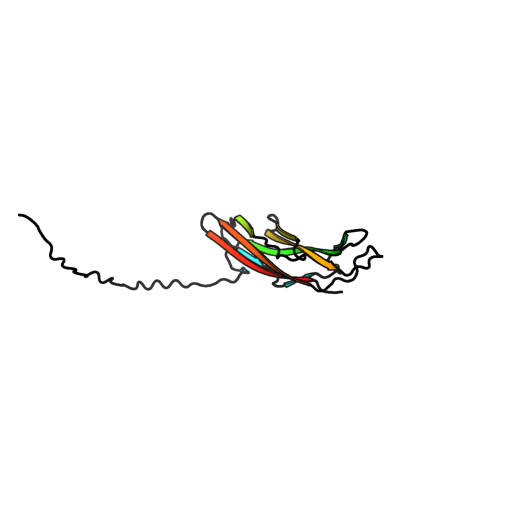 7.847 1.00 93.75 87 TRP A CA 1
ATOM 643 C C . TRP A 1 87 ? -5.635 -8.336 6.567 1.00 93.75 87 TRP A C 1
ATOM 645 O O . TRP A 1 87 ? -6.561 -7.525 6.580 1.00 93.75 87 TRP A O 1
ATOM 655 N N . LEU A 1 88 ? -5.034 -8.701 5.435 1.00 91.44 88 LEU A N 1
ATOM 656 C CA . LEU A 1 88 ? -5.528 -8.314 4.114 1.00 91.44 88 LEU A CA 1
ATOM 657 C C . LEU A 1 88 ? -6.687 -9.231 3.708 1.00 91.44 88 LEU A C 1
ATOM 659 O O . LEU A 1 88 ? -6.552 -10.457 3.739 1.00 91.44 88 LEU A O 1
ATOM 663 N N . GLU A 1 89 ? -7.826 -8.647 3.341 1.00 89.50 89 GLU A N 1
ATOM 664 C CA . GLU A 1 89 ? -8.961 -9.396 2.784 1.00 89.50 89 GLU A CA 1
ATOM 665 C C . GLU A 1 89 ? -8.784 -9.646 1.292 1.00 89.50 89 GLU A C 1
ATOM 667 O O . GLU A 1 89 ? -9.033 -10.755 0.813 1.00 89.50 89 GLU A O 1
ATOM 672 N N . ASP A 1 90 ? -8.336 -8.614 0.580 1.00 80.81 90 ASP A N 1
ATOM 673 C CA . ASP A 1 90 ? -8.018 -8.674 -0.836 1.00 80.81 90 ASP A CA 1
ATOM 674 C C . ASP A 1 90 ? -6.868 -7.712 -1.150 1.00 80.81 90 ASP A C 1
ATOM 676 O O . ASP A 1 90 ? -6.911 -6.518 -0.838 1.00 80.81 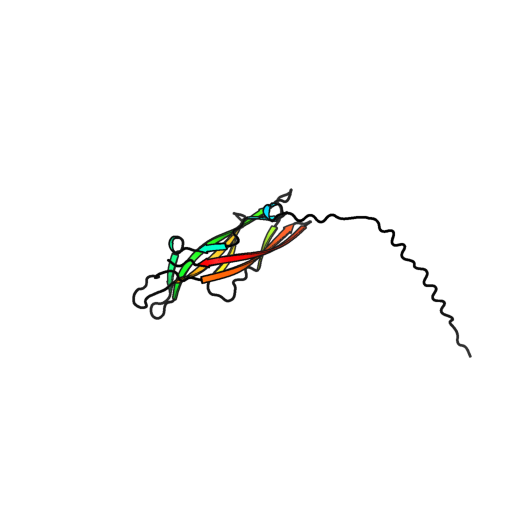90 ASP A O 1
ATOM 680 N N . GLY A 1 91 ? -5.826 -8.263 -1.763 1.00 63.03 91 GLY A N 1
ATOM 681 C CA . GLY A 1 91 ? -4.738 -7.524 -2.385 1.00 63.03 91 GLY A CA 1
ATOM 682 C C . GLY A 1 91 ? -4.905 -7.645 -3.889 1.00 63.03 91 GLY A C 1
ATOM 683 O O . GLY A 1 91 ? -4.103 -8.299 -4.549 1.00 63.03 91 GLY A O 1
ATOM 684 N N . THR A 1 92 ? -6.009 -7.135 -4.434 1.00 63.62 92 THR A N 1
ATOM 685 C CA . THR A 1 92 ? -6.252 -7.275 -5.870 1.00 63.62 92 THR A CA 1
ATOM 686 C C . THR A 1 92 ? -5.252 -6.433 -6.647 1.00 63.62 92 THR A C 1
ATOM 688 O O . THR A 1 92 ? -5.317 -5.203 -6.655 1.00 63.62 92 THR A O 1
ATOM 691 N N . THR A 1 93 ? -4.365 -7.116 -7.361 1.00 58.28 93 THR A N 1
ATOM 692 C CA . THR A 1 93 ? -3.669 -6.548 -8.506 1.00 58.28 93 THR A CA 1
ATOM 693 C C . THR A 1 93 ? -4.694 -6.388 -9.623 1.00 58.28 93 THR A C 1
ATOM 695 O O . THR A 1 93 ? -5.523 -7.274 -9.865 1.00 58.28 93 THR A O 1
ATOM 698 N N . SER A 1 94 ? -4.744 -5.213 -10.253 1.00 57.78 94 SER A N 1
ATOM 699 C CA . SER A 1 94 ? -5.621 -5.054 -11.410 1.00 57.78 94 SER A CA 1
ATOM 700 C C . SER A 1 94 ? -5.105 -5.945 -12.559 1.00 57.78 94 SER A C 1
ATOM 702 O O . SER A 1 94 ? -4.003 -6.479 -12.485 1.00 57.78 94 SER A O 1
ATOM 704 N N . ASP A 1 95 ? -5.890 -6.168 -13.623 1.00 58.94 95 ASP A N 1
ATOM 705 C CA . ASP A 1 95 ? -5.524 -7.042 -14.769 1.00 58.94 95 ASP A CA 1
ATOM 706 C C . ASP A 1 95 ? -4.292 -6.552 -15.589 1.00 58.94 95 ASP A C 1
ATOM 708 O O . ASP A 1 95 ? -4.103 -6.909 -16.758 1.00 58.94 95 ASP A O 1
ATOM 712 N N . THR A 1 96 ? -3.495 -5.655 -15.037 1.00 66.06 96 THR A N 1
ATOM 713 C CA . THR A 1 96 ? -2.338 -4.990 -15.628 1.00 66.06 96 THR A CA 1
ATOM 714 C C . THR A 1 96 ? -1.034 -5.669 -15.200 1.00 66.06 96 THR A C 1
ATOM 716 O O . THR A 1 96 ? -0.997 -6.599 -14.403 1.00 66.06 96 THR A O 1
ATOM 719 N N . GLU A 1 97 ? 0.070 -5.197 -15.774 1.00 78.00 97 GLU A N 1
ATOM 720 C CA . GLU A 1 97 ? 1.410 -5.737 -15.539 1.00 78.00 97 GLU A CA 1
ATOM 721 C C . GLU A 1 97 ? 2.214 -4.911 -14.512 1.00 78.00 97 GLU A C 1
ATOM 723 O O . GLU A 1 97 ? 3.407 -5.158 -14.381 1.00 78.00 97 GLU A O 1
ATOM 728 N N . ILE A 1 98 ? 1.619 -3.908 -13.834 1.00 81.38 98 ILE A N 1
ATOM 729 C CA . ILE A 1 98 ? 2.373 -3.019 -12.922 1.00 81.38 98 ILE A CA 1
ATOM 730 C C . ILE A 1 98 ? 2.380 -3.528 -11.487 1.00 81.38 98 ILE A C 1
ATOM 732 O O . ILE A 1 98 ? 3.417 -3.432 -10.847 1.00 81.38 98 ILE A O 1
ATOM 736 N N . VAL A 1 99 ? 1.273 -4.044 -10.955 1.00 83.75 99 VAL A N 1
ATOM 737 C CA . VAL A 1 99 ? 1.252 -4.582 -9.586 1.00 83.75 99 VAL A CA 1
ATOM 738 C C . VAL A 1 99 ? 1.469 -6.089 -9.647 1.00 83.75 99 VAL A C 1
ATOM 740 O O . VAL A 1 99 ? 0.679 -6.792 -10.273 1.00 83.75 99 VAL A O 1
ATOM 743 N N . ASP A 1 100 ? 2.532 -6.580 -9.011 1.00 82.19 100 ASP A N 1
ATOM 744 C CA . ASP A 1 100 ? 2.838 -8.015 -8.963 1.00 82.19 100 ASP A CA 1
ATOM 745 C C . ASP A 1 100 ? 2.207 -8.666 -7.727 1.00 82.19 100 ASP A C 1
ATOM 747 O O . ASP A 1 100 ? 1.429 -9.614 -7.847 1.00 82.19 100 ASP A O 1
ATOM 751 N N . ASP A 1 101 ? 2.479 -8.110 -6.543 1.00 87.69 101 ASP A N 1
ATOM 752 C CA . ASP A 1 101 ? 1.985 -8.640 -5.269 1.00 87.69 101 ASP A CA 1
ATOM 753 C C . ASP A 1 101 ? 1.774 -7.534 -4.227 1.00 87.69 101 ASP A C 1
ATOM 755 O O . ASP A 1 101 ? 2.444 -6.500 -4.260 1.00 87.69 101 ASP A O 1
ATOM 759 N N . ILE A 1 102 ? 0.851 -7.764 -3.290 1.00 90.38 102 ILE A N 1
ATOM 760 C CA . ILE A 1 102 ? 0.611 -6.908 -2.121 1.00 90.38 102 ILE A CA 1
ATOM 761 C C . ILE A 1 102 ? 0.475 -7.807 -0.896 1.00 90.38 102 ILE A C 1
ATOM 763 O O . ILE A 1 102 ? -0.325 -8.743 -0.882 1.00 90.38 102 ILE A O 1
ATOM 767 N N . SER A 1 103 ? 1.226 -7.504 0.159 1.00 92.50 103 SER A N 1
ATOM 768 C CA . SER A 1 103 ? 1.244 -8.306 1.381 1.00 92.50 103 SER A CA 1
ATOM 769 C C . SER A 1 103 ? 1.329 -7.436 2.633 1.00 92.50 103 SER A C 1
ATOM 771 O O . SER A 1 103 ? 1.590 -6.238 2.555 1.00 92.50 103 SER A O 1
ATOM 773 N N . ILE A 1 104 ? 1.054 -8.024 3.799 1.00 92.69 104 ILE A N 1
ATOM 774 C CA . ILE A 1 104 ? 1.192 -7.347 5.089 1.00 92.69 104 ILE A CA 1
ATOM 775 C C . ILE A 1 104 ? 2.431 -7.876 5.802 1.00 92.69 104 ILE A C 1
ATOM 777 O O . ILE A 1 104 ? 2.644 -9.087 5.903 1.00 92.69 104 ILE A O 1
ATOM 781 N N . ASN A 1 105 ? 3.241 -6.958 6.307 1.00 92.50 105 ASN A N 1
ATOM 782 C CA . ASN A 1 105 ? 4.368 -7.253 7.164 1.00 92.50 105 ASN A CA 1
ATOM 783 C C . ASN A 1 105 ? 3.946 -7.078 8.626 1.00 92.50 105 ASN A C 1
ATOM 785 O O . ASN A 1 105 ? 3.880 -5.964 9.147 1.00 92.50 105 ASN A O 1
ATOM 789 N N . ASP A 1 106 ? 3.671 -8.197 9.296 1.00 89.19 106 ASP A N 1
ATOM 790 C CA . ASP A 1 106 ? 3.219 -8.221 10.693 1.00 89.19 106 ASP A CA 1
ATOM 791 C C . ASP A 1 106 ? 4.253 -7.638 11.678 1.00 89.19 106 ASP A C 1
ATOM 793 O O . ASP A 1 106 ? 3.895 -7.216 12.777 1.00 89.19 106 ASP A O 1
ATOM 797 N N . GLU A 1 107 ? 5.547 -7.629 11.329 1.00 89.25 107 GLU A N 1
ATOM 798 C CA . GLU A 1 107 ? 6.597 -7.112 12.218 1.00 89.25 107 GLU A CA 1
ATOM 799 C C . GLU A 1 107 ? 6.609 -5.580 12.261 1.00 89.25 107 GLU A C 1
ATOM 801 O O . GLU A 1 107 ? 6.915 -4.992 13.304 1.00 89.25 107 GLU A O 1
ATOM 806 N N . THR A 1 108 ? 6.295 -4.943 11.133 1.00 90.69 108 THR A N 1
ATOM 807 C CA . THR A 1 108 ? 6.285 -3.483 10.965 1.00 90.69 108 THR A CA 1
ATOM 808 C C . THR A 1 108 ? 4.880 -2.891 10.943 1.00 90.69 108 THR A C 1
ATOM 810 O O . THR A 1 108 ? 4.757 -1.674 11.051 1.00 90.69 108 THR A O 1
ATOM 813 N N . ALA A 1 109 ? 3.843 -3.734 10.868 1.00 93.25 109 ALA A N 1
ATOM 814 C CA . ALA A 1 109 ? 2.458 -3.339 10.630 1.00 93.25 109 ALA A CA 1
ATOM 815 C C . ALA A 1 109 ? 2.322 -2.475 9.363 1.00 93.25 109 ALA A C 1
ATOM 817 O O . ALA A 1 109 ? 1.643 -1.451 9.355 1.00 93.25 109 ALA A O 1
ATOM 818 N N . THR A 1 110 ? 2.991 -2.891 8.287 1.00 95.50 110 THR A N 1
ATOM 819 C CA . THR A 1 110 ? 2.994 -2.182 7.003 1.00 95.50 110 THR A CA 1
ATOM 820 C C . THR A 1 110 ? 2.390 -3.060 5.915 1.00 95.50 110 THR A C 1
ATOM 822 O O . THR A 1 110 ? 2.652 -4.259 5.866 1.00 95.50 110 THR A O 1
ATOM 825 N N . VAL A 1 111 ? 1.596 -2.471 5.025 1.00 94.94 111 VAL A N 1
ATOM 826 C CA . VAL A 1 111 ? 1.224 -3.086 3.749 1.00 94.94 111 VAL A CA 1
ATOM 827 C C . VAL A 1 111 ? 2.314 -2.768 2.733 1.00 94.94 111 VAL A C 1
ATOM 829 O O . VAL A 1 111 ? 2.552 -1.600 2.437 1.00 94.94 111 VAL A O 1
ATOM 832 N N . GLU A 1 112 ? 2.965 -3.799 2.212 1.00 95.50 112 GLU A N 1
ATOM 833 C CA . GLU A 1 112 ? 4.063 -3.723 1.248 1.00 95.50 112 GLU A CA 1
ATOM 834 C C . GLU A 1 112 ? 3.561 -4.167 -0.133 1.00 95.50 112 GLU A C 1
ATOM 836 O O . GLU A 1 112 ? 2.737 -5.080 -0.241 1.00 95.50 112 GLU A O 1
ATOM 841 N N . GLY A 1 113 ? 4.054 -3.529 -1.195 1.00 93.19 113 GLY A N 1
ATOM 842 C CA . GLY A 1 113 ? 3.727 -3.874 -2.576 1.00 93.19 113 GLY A CA 1
ATOM 843 C C . GLY A 1 113 ? 4.964 -4.094 -3.436 1.00 93.19 113 GLY A C 1
ATOM 844 O O . GLY A 1 113 ? 5.960 -3.379 -3.309 1.00 93.19 113 GLY A O 1
ATOM 845 N N . SER A 1 114 ? 4.876 -5.065 -4.344 1.00 93.44 114 SER A N 1
ATOM 846 C CA . SER A 1 114 ? 5.847 -5.275 -5.414 1.00 93.44 114 SER A CA 1
ATOM 847 C C . SER A 1 114 ? 5.298 -4.761 -6.740 1.00 93.44 114 SER A C 1
ATOM 849 O O . SER A 1 114 ? 4.165 -5.076 -7.122 1.00 93.44 114 SER A O 1
ATOM 851 N N . PHE A 1 115 ? 6.103 -3.963 -7.447 1.00 93.62 115 PHE A N 1
ATOM 852 C CA . PHE A 1 115 ? 5.687 -3.295 -8.678 1.00 93.62 115 PHE A CA 1
ATOM 853 C C . PHE A 1 115 ? 6.675 -3.480 -9.821 1.00 93.62 115 PHE A C 1
ATOM 855 O O . PHE A 1 115 ? 7.886 -3.536 -9.617 1.00 93.62 115 PHE A O 1
ATOM 862 N N . GLN A 1 116 ? 6.155 -3.489 -11.046 1.00 94.25 116 GLN A N 1
ATOM 863 C CA . GLN A 1 116 ? 6.911 -3.622 -12.275 1.00 94.25 116 GLN A CA 1
ATOM 864 C C . GLN A 1 116 ? 6.581 -2.486 -13.258 1.00 94.25 116 GLN A C 1
ATOM 866 O O . GLN A 1 116 ? 5.550 -2.464 -13.925 1.00 94.25 116 GLN A O 1
ATOM 871 N N . CYS A 1 117 ? 7.497 -1.532 -13.405 1.00 94.69 117 CYS A N 1
ATOM 872 C CA . CYS A 1 117 ? 7.351 -0.458 -14.381 1.00 94.69 117 CYS A CA 1
ATOM 873 C C . CYS A 1 117 ? 7.909 -0.870 -15.748 1.00 94.69 117 CYS A C 1
ATOM 875 O O . CYS A 1 117 ? 9.064 -1.296 -15.836 1.00 94.69 117 CYS A O 1
ATOM 877 N N . PRO A 1 118 ? 7.150 -0.710 -16.846 1.00 93.12 118 PRO A N 1
ATOM 878 C CA . PRO A 1 118 ? 7.628 -1.075 -18.172 1.00 93.12 118 PRO A CA 1
ATOM 879 C C . PRO A 1 118 ? 8.841 -0.226 -18.563 1.00 93.12 118 PRO A C 1
ATOM 881 O O . PRO A 1 118 ? 8.843 0.991 -18.390 1.00 93.12 118 PRO A O 1
ATOM 884 N N . ALA A 1 119 ? 9.861 -0.853 -19.146 1.00 92.50 119 ALA A N 1
ATOM 885 C CA . ALA A 1 119 ? 11.047 -0.160 -19.638 1.00 92.50 119 ALA A CA 1
ATOM 886 C C . ALA A 1 119 ? 11.196 -0.328 -21.151 1.00 92.50 119 ALA A C 1
ATOM 888 O O . ALA A 1 119 ? 10.940 -1.393 -21.725 1.00 92.50 119 ALA A O 1
ATOM 889 N N . GLY A 1 120 ? 11.672 0.723 -21.818 1.00 85.88 120 GLY A N 1
ATOM 890 C CA . GLY A 1 120 ? 12.145 0.604 -23.190 1.00 85.88 120 GLY A CA 1
ATOM 891 C C . GLY A 1 120 ? 13.355 -0.332 -23.250 1.00 85.88 120 GLY A C 1
ATOM 892 O O . GLY A 1 120 ? 14.207 -0.310 -22.375 1.00 85.88 120 GLY A O 1
ATOM 893 N N . GLY A 1 121 ? 13.473 -1.157 -24.289 1.00 74.25 121 GLY A N 1
ATOM 894 C CA . GLY A 1 121 ? 14.622 -2.049 -24.459 1.00 74.25 121 GLY A CA 1
ATOM 895 C C . GLY A 1 121 ? 14.989 -2.208 -25.926 1.00 74.25 121 GLY A C 1
ATOM 896 O O . GLY A 1 121 ? 14.121 -2.380 -26.785 1.00 74.25 121 GLY A O 1
ATOM 897 N N . TYR A 1 122 ? 16.284 -2.153 -26.244 1.00 72.56 122 TYR A N 1
ATOM 898 C CA . TYR A 1 122 ? 16.753 -2.491 -27.585 1.00 72.56 122 TYR A CA 1
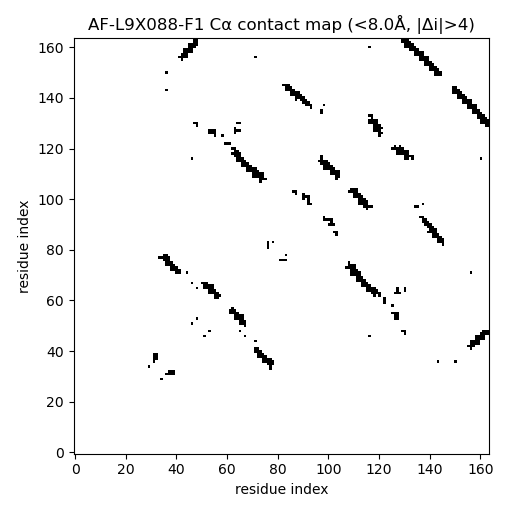ATOM 899 C C . TYR A 1 122 ? 17.072 -3.973 -27.661 1.00 72.56 122 TYR A C 1
ATOM 901 O O . TYR A 1 122 ? 17.915 -4.476 -26.932 1.00 72.56 122 TYR A O 1
ATOM 909 N N . PHE A 1 123 ? 16.493 -4.643 -28.655 1.00 68.25 123 PHE A N 1
ATOM 910 C CA . PHE A 1 123 ? 16.675 -6.074 -28.902 1.00 68.25 123 PHE A CA 1
ATOM 911 C C . PHE A 1 123 ? 18.145 -6.563 -28.904 1.00 68.25 123 PHE A C 1
ATOM 913 O O . PHE A 1 123 ? 18.423 -7.722 -28.615 1.00 68.25 123 PHE A O 1
ATOM 920 N N . LEU A 1 124 ? 19.102 -5.692 -29.242 1.00 76.31 124 LEU A N 1
ATOM 921 C CA . LEU A 1 124 ? 20.523 -6.039 -29.349 1.00 76.31 124 LEU A CA 1
ATOM 922 C C . LEU A 1 124 ? 21.349 -5.743 -28.087 1.00 76.31 124 LEU A C 1
ATOM 924 O O . LEU A 1 124 ? 22.542 -6.052 -28.079 1.00 76.31 124 LEU A O 1
ATOM 928 N N . VAL A 1 125 ? 20.760 -5.142 -27.049 1.00 77.00 125 VAL A N 1
ATOM 929 C CA . VAL A 1 125 ? 21.460 -4.785 -25.810 1.00 77.00 125 VAL A CA 1
ATOM 930 C C . VAL A 1 125 ? 20.626 -5.274 -24.6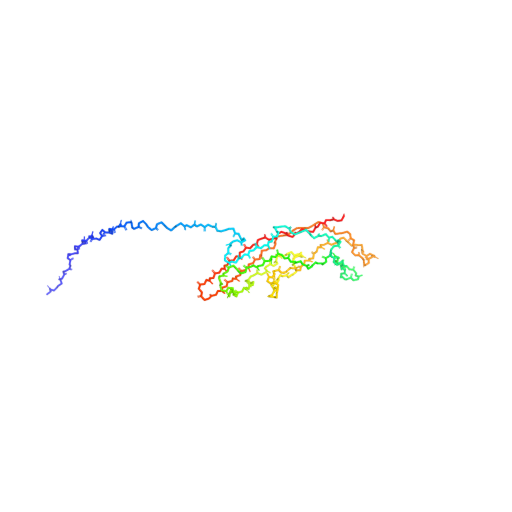24 1.00 77.00 125 VAL A C 1
ATOM 932 O O . VAL A 1 125 ? 19.519 -4.783 -24.435 1.00 77.00 125 VAL A O 1
ATOM 935 N N . PRO A 1 126 ? 21.123 -6.230 -23.819 1.00 72.12 126 PRO A N 1
ATOM 936 C CA . PRO A 1 126 ? 20.392 -6.784 -22.681 1.00 72.12 126 PRO A CA 1
ATOM 937 C C . PRO A 1 126 ? 20.482 -5.845 -21.470 1.00 72.12 126 PRO A C 1
ATOM 939 O O . PRO A 1 126 ? 20.887 -6.254 -20.386 1.00 72.12 126 PRO A O 1
ATOM 942 N N . THR A 1 127 ? 20.198 -4.564 -21.681 1.00 80.94 127 THR A N 1
ATOM 943 C CA . THR A 1 127 ? 20.124 -3.561 -20.624 1.00 80.94 127 THR A CA 1
ATOM 944 C C . THR A 1 127 ? 18.766 -2.884 -20.716 1.00 80.94 127 THR A C 1
ATOM 946 O O . THR A 1 127 ? 18.383 -2.508 -21.832 1.00 80.94 127 THR A O 1
ATOM 949 N N . PRO A 1 128 ? 18.067 -2.701 -19.587 1.00 81.69 128 PRO A N 1
ATOM 950 C CA . PRO A 1 128 ? 16.883 -1.861 -19.561 1.00 81.69 128 PRO A CA 1
ATOM 951 C C . PRO A 1 128 ? 17.287 -0.465 -20.043 1.00 81.69 128 PRO A C 1
ATOM 953 O O . PRO A 1 128 ? 18.360 0.044 -19.706 1.00 81.69 128 PRO A O 1
ATOM 956 N N . GLY A 1 129 ? 16.495 0.076 -20.959 1.00 88.19 129 GLY A N 1
ATOM 957 C CA . GLY A 1 129 ? 16.563 1.471 -21.366 1.00 88.19 129 GLY A CA 1
ATOM 958 C C . GLY A 1 129 ? 15.749 2.331 -20.409 1.00 88.19 129 GLY A C 1
ATOM 959 O O . GLY A 1 129 ? 15.556 1.964 -19.254 1.00 88.19 129 GLY A O 1
ATOM 960 N N . ASP A 1 130 ? 15.272 3.461 -20.914 1.00 92.38 130 ASP A N 1
ATOM 961 C CA . ASP A 1 130 ? 14.521 4.427 -20.116 1.00 92.38 130 ASP A CA 1
ATOM 962 C C . ASP A 1 130 ? 13.192 3.820 -19.638 1.00 92.38 130 ASP A C 1
ATOM 964 O O . ASP A 1 130 ? 12.503 3.118 -20.398 1.00 92.38 130 ASP A O 1
ATOM 968 N N . GLN A 1 131 ? 12.831 4.095 -18.384 1.00 94.12 131 GLN A N 1
ATOM 969 C CA . GLN A 1 131 ? 11.520 3.738 -17.857 1.00 94.12 131 GLN A CA 1
ATOM 970 C C . GLN A 1 131 ? 10.416 4.428 -18.671 1.00 94.12 131 GLN A C 1
ATOM 972 O O . GLN A 1 131 ? 10.504 5.611 -19.006 1.00 94.12 131 GLN A O 1
ATOM 977 N N . ALA A 1 132 ? 9.363 3.686 -19.011 1.00 93.25 132 ALA A N 1
ATOM 978 C CA . ALA A 1 132 ? 8.184 4.239 -19.656 1.00 93.25 132 ALA A CA 1
ATOM 979 C C . ALA A 1 132 ? 7.193 4.766 -18.610 1.00 93.25 132 ALA A C 1
ATOM 981 O O . ALA A 1 132 ? 7.051 4.214 -17.521 1.00 93.25 132 ALA A O 1
ATOM 982 N N . GLU A 1 133 ? 6.475 5.828 -18.974 1.00 94.81 133 GLU A N 1
ATOM 983 C CA . GLU A 1 133 ? 5.390 6.355 -18.152 1.00 94.81 133 GLU A CA 1
ATOM 984 C C . GLU A 1 133 ? 4.230 5.354 -18.101 1.00 94.81 133 GLU A C 1
ATOM 986 O O . GLU A 1 133 ? 3.732 4.904 -19.139 1.00 94.81 133 GLU A O 1
ATOM 991 N N . ALA A 1 134 ? 3.792 5.024 -16.891 1.00 94.25 134 ALA A N 1
ATOM 992 C CA . ALA A 1 134 ? 2.650 4.158 -16.640 1.00 94.25 134 ALA A CA 1
ATOM 993 C C . ALA A 1 134 ? 2.010 4.527 -15.297 1.00 94.25 134 ALA A C 1
ATOM 995 O O . ALA A 1 134 ? 2.676 5.060 -14.411 1.00 94.25 134 ALA A O 1
ATOM 996 N N . SER A 1 135 ? 0.712 4.283 -15.144 1.00 94.12 135 SER A N 1
ATOM 997 C CA . SER A 1 135 ? 0.014 4.548 -13.890 1.00 94.12 135 SER A CA 1
ATOM 998 C C . SER A 1 135 ? -1.135 3.579 -13.698 1.00 94.12 135 SER A C 1
ATOM 1000 O O . SER A 1 135 ? -1.814 3.216 -14.661 1.00 94.12 135 SER A O 1
ATOM 1002 N N . GLU A 1 136 ? -1.347 3.199 -12.447 1.00 93.12 136 GLU A N 1
ATOM 1003 C CA . GLU A 1 136 ? -2.372 2.261 -12.032 1.00 93.12 136 GLU A CA 1
ATOM 1004 C C . GLU A 1 136 ? -2.846 2.563 -10.614 1.00 93.12 136 GLU A C 1
ATOM 1006 O O . GLU A 1 136 ? -2.109 3.132 -9.818 1.00 93.12 136 GLU A O 1
ATOM 1011 N N . THR A 1 137 ? -4.080 2.182 -10.301 1.00 92.94 137 THR A N 1
ATOM 1012 C CA . THR A 1 137 ? -4.622 2.244 -8.946 1.00 92.94 137 THR A CA 1
ATOM 1013 C C . THR A 1 137 ? -4.720 0.830 -8.386 1.00 92.94 137 THR A C 1
ATOM 1015 O O . THR A 1 137 ? -5.409 -0.005 -8.968 1.00 92.94 137 THR A O 1
ATOM 1018 N N . ALA A 1 138 ? -4.044 0.585 -7.267 1.00 91.38 138 ALA A N 1
ATOM 1019 C CA . ALA A 1 138 ? -4.182 -0.624 -6.470 1.00 91.38 138 ALA A CA 1
ATOM 1020 C C . ALA A 1 138 ? -5.255 -0.401 -5.396 1.00 91.38 138 ALA A C 1
ATOM 1022 O O . ALA A 1 138 ? -5.196 0.590 -4.666 1.00 91.38 138 ALA A O 1
ATOM 1023 N N . THR A 1 139 ? -6.219 -1.315 -5.294 1.00 92.69 139 THR A N 1
ATOM 1024 C CA . THR A 1 139 ? -7.225 -1.301 -4.224 1.00 92.69 139 THR A CA 1
ATOM 1025 C C . THR A 1 139 ? -6.805 -2.291 -3.146 1.00 92.69 139 THR A C 1
ATOM 1027 O O . THR A 1 139 ? -6.678 -3.487 -3.406 1.00 92.69 139 THR A O 1
ATOM 1030 N N . ILE A 1 140 ? -6.592 -1.781 -1.937 1.00 92.94 140 ILE A N 1
ATOM 1031 C CA . ILE A 1 140 ? -6.112 -2.526 -0.776 1.00 92.94 140 ILE A CA 1
ATOM 1032 C C . ILE A 1 140 ? -7.271 -2.652 0.212 1.00 92.94 140 ILE A C 1
ATOM 1034 O O . ILE A 1 140 ? -7.734 -1.646 0.759 1.00 92.94 140 ILE A O 1
ATOM 1038 N N . ALA A 1 141 ? -7.741 -3.881 0.432 1.00 94.00 141 ALA A N 1
ATOM 1039 C CA . ALA A 1 141 ? -8.779 -4.188 1.409 1.00 94.00 141 ALA A CA 1
ATOM 1040 C C . ALA A 1 141 ? -8.151 -4.766 2.685 1.00 94.00 141 ALA A C 1
ATOM 1042 O O . ALA A 1 141 ? -7.561 -5.849 2.678 1.00 94.00 141 ALA A O 1
ATOM 1043 N N . ILE A 1 142 ? -8.279 -4.029 3.786 1.00 94.38 142 ILE A N 1
ATOM 1044 C CA . ILE A 1 142 ? -7.745 -4.369 5.105 1.00 94.38 142 ILE A CA 1
ATOM 1045 C C . ILE A 1 142 ? -8.920 -4.642 6.036 1.00 94.38 142 ILE A C 1
ATOM 1047 O O . ILE A 1 142 ? -9.819 -3.809 6.170 1.00 94.38 142 ILE A O 1
ATOM 1051 N N . ALA A 1 143 ? -8.867 -5.765 6.740 1.00 94.81 143 ALA A N 1
ATOM 1052 C CA . ALA A 1 143 ? -9.741 -6.021 7.869 1.00 94.81 143 ALA A CA 1
ATOM 1053 C C . ALA A 1 143 ? -8.936 -6.101 9.160 1.00 94.81 143 ALA A C 1
ATOM 1055 O O . ALA A 1 143 ? -7.801 -6.575 9.196 1.00 94.81 143 ALA A O 1
ATOM 1056 N N . ALA A 1 144 ? -9.552 -5.633 10.236 1.00 94.44 144 ALA A N 1
ATOM 1057 C CA . ALA A 1 144 ? -9.035 -5.791 11.577 1.00 94.44 144 ALA A CA 1
ATOM 1058 C C . ALA A 1 144 ? -10.163 -6.150 12.535 1.00 94.44 144 ALA A C 1
ATOM 1060 O O . ALA A 1 144 ? -11.270 -5.614 12.439 1.00 94.44 144 ALA A O 1
ATOM 1061 N N . SER A 1 145 ? -9.909 -7.047 13.480 1.00 95.62 145 SER A N 1
ATOM 1062 C CA . SER A 1 145 ? -10.915 -7.390 14.480 1.00 95.62 145 SER A CA 1
ATOM 1063 C C . SER A 1 145 ? -10.326 -7.777 15.822 1.00 95.62 145 SER A C 1
ATOM 1065 O O . SER A 1 145 ? -9.227 -8.314 15.889 1.00 95.62 145 SER A O 1
ATOM 1067 N N . ASN A 1 146 ? -11.128 -7.596 16.862 1.00 93.19 146 ASN A N 1
ATOM 1068 C CA . ASN A 1 146 ? -10.974 -8.264 18.147 1.00 93.19 146 ASN A CA 1
ATOM 1069 C C . ASN A 1 146 ? -12.340 -8.823 18.600 1.00 93.19 146 ASN A C 1
ATOM 1071 O O . ASN A 1 146 ? -13.284 -8.908 17.810 1.00 93.19 146 ASN A O 1
ATOM 1075 N N . ASP A 1 147 ? -12.465 -9.218 19.869 1.00 91.88 147 ASP A N 1
ATOM 1076 C CA . ASP A 1 147 ? -13.699 -9.811 20.408 1.00 91.88 147 ASP A CA 1
ATOM 1077 C C . ASP A 1 147 ? -14.925 -8.869 20.342 1.00 91.88 147 ASP A C 1
ATOM 1079 O O . ASP A 1 147 ? -16.067 -9.342 20.319 1.00 91.88 147 ASP A O 1
ATOM 1083 N N . ASP A 1 148 ? -14.707 -7.550 20.305 1.00 89.75 148 ASP A N 1
ATOM 1084 C CA . ASP A 1 148 ? -15.758 -6.534 20.435 1.00 89.75 148 ASP A CA 1
ATOM 1085 C C . ASP A 1 148 ? -16.008 -5.727 19.150 1.00 89.75 148 ASP A C 1
ATOM 1087 O O . ASP A 1 148 ? -17.103 -5.181 18.965 1.00 89.75 148 ASP A O 1
ATOM 1091 N N . VAL A 1 149 ? -15.010 -5.619 18.269 1.00 91.75 149 VAL A N 1
ATOM 1092 C CA . VAL A 1 149 ? -15.024 -4.724 17.108 1.00 91.75 149 VAL A CA 1
ATOM 1093 C C . VAL A 1 149 ? -14.507 -5.440 15.862 1.00 91.75 149 VAL A C 1
ATOM 1095 O O . VAL A 1 149 ? -13.538 -6.189 15.904 1.00 91.75 149 VAL A O 1
ATOM 1098 N N . THR A 1 150 ? -15.142 -5.159 14.724 1.00 93.75 150 THR A N 1
ATOM 1099 C CA . THR A 1 150 ? -14.642 -5.505 13.389 1.00 93.75 150 THR A CA 1
ATOM 1100 C C . THR A 1 150 ? -14.588 -4.234 12.552 1.00 93.75 150 THR A C 1
ATOM 1102 O O . THR A 1 150 ? -15.535 -3.442 12.557 1.00 93.75 150 THR A O 1
ATOM 1105 N N . ILE A 1 151 ? -13.465 -4.033 11.875 1.00 94.12 151 ILE A N 1
ATOM 1106 C CA . ILE A 1 151 ? -13.141 -2.890 11.031 1.00 94.12 151 ILE A CA 1
ATOM 1107 C C . ILE A 1 151 ? -12.823 -3.452 9.650 1.00 94.12 151 ILE A C 1
ATOM 1109 O O . ILE A 1 151 ? -11.994 -4.345 9.532 1.00 94.12 151 ILE A O 1
ATOM 1113 N N . GLU A 1 152 ? -13.475 -2.920 8.626 1.00 94.25 152 GLU A N 1
ATOM 1114 C CA . GLU A 1 152 ? -13.229 -3.248 7.221 1.00 94.25 152 GLU A CA 1
ATOM 1115 C C . GLU A 1 152 ? -12.948 -1.922 6.507 1.00 94.25 152 GLU A C 1
ATOM 1117 O O . GLU A 1 152 ? -13.722 -0.963 6.630 1.00 94.25 152 GLU A O 1
ATOM 1122 N N . LEU A 1 153 ? -11.811 -1.834 5.823 1.00 93.12 153 LEU A N 1
ATOM 1123 C CA . LEU A 1 153 ? -11.342 -0.632 5.145 1.00 93.12 153 LEU A CA 1
ATOM 1124 C C . LEU A 1 153 ? -10.879 -0.991 3.740 1.00 93.12 153 LEU A C 1
ATOM 1126 O O . LEU A 1 153 ? -10.080 -1.898 3.555 1.00 93.12 153 LEU A O 1
ATOM 1130 N N . GLU A 1 154 ? -11.325 -0.217 2.761 1.00 93.88 154 GLU A N 1
ATOM 1131 C CA . GLU A 1 154 ? -10.805 -0.264 1.396 1.00 93.88 154 GLU A CA 1
ATOM 1132 C C . GLU A 1 154 ? -10.103 1.064 1.104 1.00 93.88 154 GLU A C 1
ATOM 1134 O O . GLU A 1 154 ? -10.646 2.139 1.400 1.00 93.88 154 GLU A O 1
ATOM 1139 N N . ARG A 1 155 ? -8.882 1.007 0.570 1.00 93.69 155 ARG A N 1
ATOM 1140 C CA . ARG A 1 155 ? -8.107 2.185 0.165 1.00 93.69 155 ARG A CA 1
ATOM 1141 C C . ARG A 1 155 ? -7.558 2.011 -1.240 1.00 93.69 155 ARG A C 1
ATOM 1143 O O . ARG A 1 155 ? -7.025 0.963 -1.579 1.00 93.69 155 ARG A O 1
ATOM 1150 N N . ASP A 1 156 ? -7.675 3.073 -2.026 1.00 94.00 156 ASP A N 1
ATOM 1151 C CA . ASP A 1 156 ? -7.125 3.148 -3.373 1.00 94.00 156 ASP A CA 1
ATOM 1152 C C . ASP A 1 156 ? -5.795 3.904 -3.325 1.00 94.00 156 ASP A C 1
ATOM 1154 O O . ASP A 1 156 ? -5.754 5.075 -2.940 1.00 94.00 156 ASP A O 1
ATOM 1158 N N . VAL A 1 157 ? -4.717 3.246 -3.741 1.00 94.19 157 VAL A N 1
ATOM 1159 C CA . VAL A 1 157 ? -3.371 3.823 -3.821 1.00 94.19 157 VAL A CA 1
ATOM 1160 C C . VAL A 1 157 ? -2.956 3.893 -5.284 1.00 94.19 157 VAL A C 1
ATOM 1162 O O . VAL A 1 157 ? -3.004 2.900 -6.008 1.00 94.19 157 VAL A O 1
ATOM 1165 N N . THR A 1 158 ? -2.559 5.075 -5.754 1.00 95.00 158 THR A N 1
ATOM 1166 C CA . THR A 1 158 ? -2.124 5.249 -7.146 1.00 95.00 158 THR A CA 1
ATOM 1167 C C . THR A 1 158 ? -0.622 5.034 -7.272 1.00 95.00 158 THR A C 1
ATOM 1169 O O . THR A 1 158 ? 0.172 5.764 -6.691 1.00 95.00 158 THR A O 1
ATOM 1172 N N . ILE A 1 159 ? -0.220 4.086 -8.104 1.00 95.50 159 ILE A N 1
ATOM 1173 C CA . ILE A 1 159 ? 1.167 3.814 -8.464 1.00 95.50 159 ILE A CA 1
ATOM 1174 C C . ILE A 1 159 ? 1.476 4.527 -9.781 1.00 95.50 159 ILE A C 1
ATOM 1176 O O . ILE A 1 159 ? 0.705 4.455 -10.744 1.00 95.50 159 ILE A O 1
ATOM 1180 N N . GLN A 1 160 ? 2.588 5.259 -9.830 1.00 96.19 160 GLN A N 1
ATOM 1181 C CA . GLN A 1 160 ? 3.025 6.004 -11.011 1.00 96.19 160 GLN A CA 1
ATOM 1182 C C . GLN A 1 160 ? 4.479 5.703 -11.348 1.00 96.19 160 GLN A C 1
ATOM 1184 O O . GLN A 1 160 ? 5.388 6.126 -10.641 1.00 96.19 160 GLN A O 1
ATOM 1189 N N . CYS A 1 161 ? 4.698 5.058 -12.486 1.00 96.31 161 CYS A N 1
ATOM 1190 C CA . CYS A 1 161 ? 6.005 4.921 -13.107 1.00 96.31 161 CYS A CA 1
ATOM 1191 C C . CYS A 1 161 ? 6.375 6.241 -13.785 1.00 96.31 161 CYS A C 1
ATOM 1193 O O . CYS A 1 161 ? 5.761 6.632 -14.781 1.00 96.31 161 CYS A O 1
ATOM 1195 N N . GLN A 1 162 ? 7.371 6.942 -13.249 1.00 95.88 162 GLN A N 1
ATOM 1196 C CA . GLN A 1 162 ? 7.869 8.184 -13.833 1.00 95.88 162 GLN A CA 1
ATOM 1197 C C . GLN A 1 162 ? 8.917 7.902 -14.915 1.00 95.88 162 GLN A C 1
ATOM 1199 O O . GLN A 1 162 ? 9.840 7.128 -14.664 1.00 95.88 162 GLN A O 1
ATOM 1204 N N . PRO A 1 163 ? 8.813 8.517 -16.104 1.00 92.38 163 PRO A N 1
ATOM 1205 C CA . PRO A 1 163 ? 9.824 8.357 -17.139 1.00 92.38 163 PRO A CA 1
ATOM 1206 C C . PRO A 1 163 ? 11.135 9.070 -16.774 1.00 92.38 163 PRO A C 1
ATOM 1208 O O . PRO A 1 163 ? 11.123 10.070 -16.051 1.00 92.38 163 PRO A O 1
ATOM 1211 N N . ASP A 1 164 ? 12.241 8.570 -17.330 1.00 81.75 164 ASP A N 1
ATOM 1212 C CA . ASP A 1 164 ? 13.594 9.141 -17.193 1.00 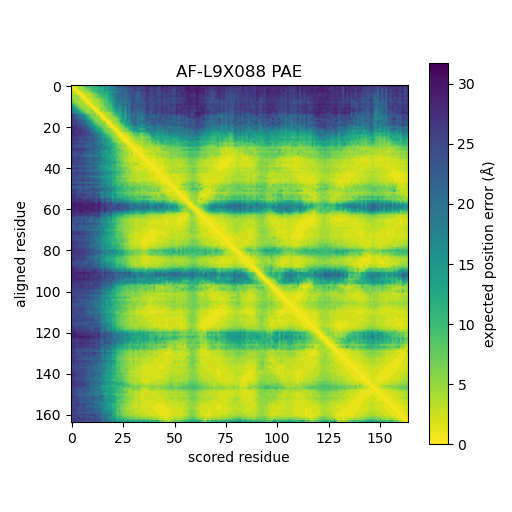81.75 164 ASP A CA 1
ATOM 1213 C C . ASP A 1 164 ? 13.885 10.338 -18.114 1.00 81.75 164 ASP A C 1
ATOM 1215 O O . ASP A 1 164 ? 13.349 10.390 -19.250 1.00 81.75 164 ASP A O 1
#

Mean predicted aligned error: 9.64 Å

Sequence (164 aa):
MLIFGALVLVASSGAFDATSADRGVGIETASDEDALLGLEYDETHQLVSTNGEGSCTGFIIGSCAFEYEEDLIHLEDNTVERDLDIWLEDGTTSDTEIVDDISINDETATVEGSFQCPAGGYFLVPTPGDQAEASETATIAIAASNDDVTIELERDVTIQCQPD

Foldseek 3Di:
DDDDDDDDDPPPPPPPPPPPPPPDDDDDDDDLCQDQKHKDFDLEDEDEQVQFDWAWDDLADTWIWTKDKDFGIAIDRPDPVSPKDKAWPDFDDDPDQFWDDWGADPVRRTIMTMTIFTFDDDSVDRTTHWTDWDKDWTWTWMWIDDPPDIDIDIGIHMYIYDTD